Protein AF-A0A942DTR5-F1 (afdb_monomer)

Foldseek 3Di:
DDDDDDDDPPPPPPPPPPPPPPQDKDKAKAFWQDDDPFWTWGDRPNDTDIDTDDPPDDDDDDRDGRDIDMDIDGDDDPDDDDDDDDPDPPDD

pLDDT: mean 82.18, std 18.22, range [41.69, 98.44]

Radius of gyration: 27.4 Å; Cα contacts (8 Å, |Δi|>4): 91; chains: 1; bounding box: 80×79×32 Å

Sequence (92 aa):
MLRLVSTTLIALFISGSVFAAAEKTYQVTGPILEVTDSTIVVDKKGEKWEVSKDAASVVHGELKKGAKVTIKYKMVATDIEAKEEAPAKKKK

Secondary structure (DSSP, 8-state):
----------------------PPEEEEEEEEEEE-SSEEEEEETTEEEEEE--TT----S---TT-EEEEEEE---S---PPPPPP-----

Solvent-accessible surface area (backbone atoms only — not comparable to full-atom values): 6517 Å² total; per-residue (Å²): 135,94,81,89,83,87,82,84,84,78,80,80,78,79,79,74,79,78,76,67,77,80,75,68,72,47,74,52,61,24,33,25,70,44,77,58,90,50,35,42,30,25,38,52,92,87,39,84,45,78,42,82,46,57,96,84,59,84,77,84,80,84,93,44,71,65,44,76,46,74,48,76,46,70,87,74,86,89,78,85,85,85,77,82,76,75,78,78,78,78,81,126

Nearest PDB structures (foldseek):
  1eif-assembly1_A  TM=6.070E-01  e=5.848E-01  Methanocaldococcus jannaschii
  1iz6-assembly3_C  TM=7.342E-01  e=8.479E-01  Pyrococcus horikoshii OT3
  2yty-assembly1_A  TM=5.574E-01  e=2.283E+00  Homo sapiens
  8wa1-assembly1_B  TM=4.801E-01  e=9.596E-01  Nicotiana tabacum
  3d31-assembly1_A  TM=6.376E-01  e=6.956E+00  unclassified

Mean predicted aligned error: 13.07 Å

Structure (mmCIF, N/CA/C/O backbone):
data_AF-A0A942DTR5-F1
#
_entry.id   AF-A0A942DTR5-F1
#
loop_
_atom_site.group_P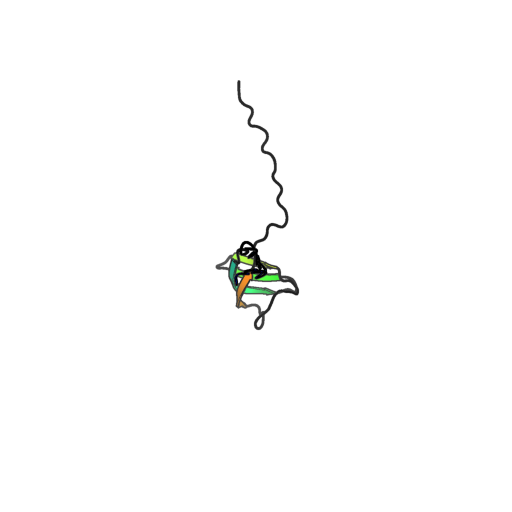DB
_atom_site.id
_atom_site.type_symbol
_atom_site.label_atom_id
_atom_site.label_alt_id
_atom_site.label_comp_id
_atom_site.label_asym_id
_atom_site.label_entity_id
_atom_site.label_seq_id
_atom_site.pdbx_PDB_ins_code
_atom_site.Cartn_x
_atom_site.Cartn_y
_atom_site.Cartn_z
_atom_site.occupancy
_atom_site.B_iso_or_equiv
_atom_site.auth_seq_id
_atom_site.auth_comp_id
_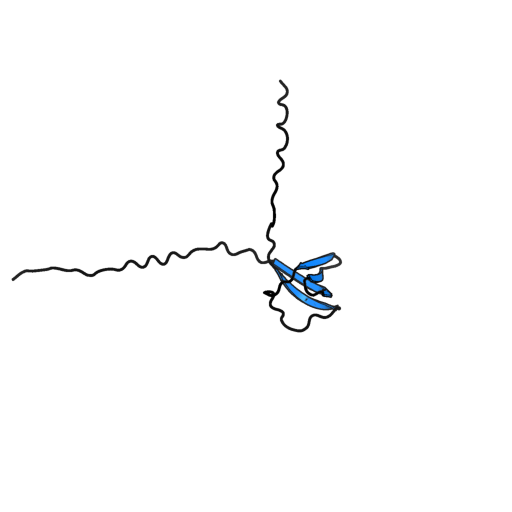atom_site.auth_asym_id
_atom_site.auth_atom_id
_atom_site.pdbx_PDB_model_num
ATOM 1 N N . MET A 1 1 ? 67.811 -38.540 -8.075 1.00 41.69 1 MET A N 1
ATOM 2 C CA . MET A 1 1 ? 67.646 -38.067 -9.464 1.00 41.69 1 MET A CA 1
ATOM 3 C C . MET A 1 1 ? 66.431 -37.159 -9.494 1.00 41.69 1 MET A C 1
ATOM 5 O O . MET A 1 1 ? 65.343 -37.575 -9.131 1.00 41.69 1 MET A O 1
ATOM 9 N N . LEU A 1 2 ? 66.686 -35.893 -9.787 1.00 43.62 2 LEU A N 1
ATOM 10 C CA . LEU A 1 2 ? 65.746 -34.790 -9.931 1.00 43.62 2 LEU A CA 1
ATOM 11 C C . LEU A 1 2 ? 64.702 -35.090 -11.022 1.00 43.62 2 LEU A C 1
ATOM 13 O O . LEU A 1 2 ? 65.109 -35.488 -12.113 1.00 43.62 2 LEU A O 1
ATOM 17 N N . ARG A 1 3 ? 63.409 -34.841 -10.752 1.00 42.03 3 ARG A N 1
ATOM 18 C CA . ARG A 1 3 ? 62.477 -34.149 -11.673 1.00 42.03 3 ARG A CA 1
ATOM 19 C C . ARG A 1 3 ? 61.100 -33.890 -11.044 1.00 42.03 3 ARG A C 1
ATOM 21 O O . ARG A 1 3 ? 60.228 -34.742 -10.970 1.00 42.03 3 ARG A O 1
ATOM 28 N N . LEU A 1 4 ? 60.984 -32.642 -10.613 1.00 50.38 4 LEU A N 1
ATOM 29 C CA . LEU A 1 4 ? 59.801 -31.814 -10.427 1.00 50.38 4 LEU A CA 1
ATOM 30 C C . LEU A 1 4 ? 58.991 -31.731 -11.737 1.00 50.38 4 LEU A C 1
ATOM 32 O O . LEU A 1 4 ? 59.599 -31.352 -12.730 1.00 50.38 4 LEU A O 1
ATOM 36 N N . VAL A 1 5 ? 57.674 -31.979 -11.739 1.00 52.91 5 VAL A N 1
ATOM 37 C CA . VAL A 1 5 ? 56.700 -31.154 -12.492 1.00 52.91 5 VAL A CA 1
ATOM 38 C C . VAL A 1 5 ? 55.350 -31.201 -11.769 1.00 52.91 5 VAL A C 1
ATOM 40 O O . VAL A 1 5 ? 54.652 -32.208 -11.749 1.00 52.91 5 VAL A O 1
ATOM 43 N N . SER A 1 6 ? 55.036 -30.074 -11.143 1.00 56.47 6 SER A N 1
ATOM 44 C CA . SER A 1 6 ? 53.762 -29.721 -10.528 1.00 56.47 6 SER A CA 1
ATOM 45 C C . SER A 1 6 ? 52.772 -29.286 -11.610 1.00 56.47 6 SER A C 1
ATOM 47 O O . SER A 1 6 ? 53.141 -28.513 -12.493 1.00 56.47 6 SER A O 1
ATOM 49 N N . THR A 1 7 ? 51.514 -29.724 -11.549 1.00 54.34 7 THR A N 1
ATOM 50 C CA . THR A 1 7 ? 50.408 -29.025 -12.230 1.00 54.34 7 THR A CA 1
ATOM 51 C C . THR A 1 7 ? 49.124 -29.188 -11.419 1.00 54.34 7 THR A C 1
ATOM 53 O O . THR A 1 7 ? 48.239 -29.972 -11.747 1.00 54.34 7 THR A O 1
ATOM 56 N N . THR A 1 8 ? 49.032 -28.447 -10.315 1.00 56.81 8 THR A N 1
ATOM 57 C CA . THR A 1 8 ? 47.770 -28.226 -9.600 1.00 56.81 8 THR A CA 1
ATOM 58 C C . THR A 1 8 ? 46.949 -27.202 -10.384 1.00 56.81 8 THR A C 1
ATOM 60 O O . THR A 1 8 ? 47.274 -26.015 -10.385 1.00 56.81 8 THR A O 1
ATOM 63 N N . LEU A 1 9 ? 45.895 -27.647 -11.069 1.00 60.84 9 LEU A N 1
ATOM 64 C CA . LEU A 1 9 ? 44.919 -26.766 -11.712 1.00 60.84 9 LEU A CA 1
ATOM 65 C C . LEU A 1 9 ? 44.013 -26.152 -10.631 1.00 60.84 9 LEU A C 1
ATOM 67 O O . LEU A 1 9 ? 43.074 -26.788 -10.160 1.00 60.84 9 LEU A O 1
ATOM 71 N N . ILE A 1 10 ? 44.310 -24.921 -10.213 1.00 60.28 10 ILE A N 1
ATOM 72 C CA . ILE A 1 10 ? 43.432 -24.140 -9.333 1.00 60.28 10 ILE A CA 1
ATOM 73 C C . ILE A 1 10 ? 42.321 -23.545 -10.204 1.00 60.28 10 ILE A C 1
ATOM 75 O O . ILE A 1 10 ? 42.530 -22.560 -10.909 1.00 60.28 10 ILE A O 1
ATOM 79 N N . ALA A 1 11 ? 41.136 -24.156 -10.172 1.00 63.19 11 ALA A N 1
ATOM 80 C CA . ALA A 1 11 ? 39.929 -23.558 -10.731 1.00 63.19 11 ALA A CA 1
ATOM 81 C C . ALA A 1 11 ? 39.499 -22.391 -9.830 1.00 63.19 11 ALA A C 1
ATOM 83 O O . ALA A 1 11 ? 38.960 -22.586 -8.740 1.00 63.19 11 ALA A O 1
ATOM 84 N N . LEU A 1 12 ? 39.781 -21.166 -10.272 1.00 60.66 12 LEU A N 1
ATOM 85 C CA . LEU A 1 12 ? 39.367 -19.945 -9.594 1.00 60.66 12 LEU A CA 1
ATOM 86 C C . LEU A 1 12 ? 37.854 -19.754 -9.800 1.00 60.66 12 LEU A C 1
ATOM 88 O O . LEU A 1 12 ? 37.417 -19.185 -10.798 1.00 60.66 12 LEU A O 1
ATOM 92 N N . PHE A 1 13 ? 37.044 -20.258 -8.867 1.00 58.22 13 PHE A N 1
ATOM 93 C CA . PHE A 1 13 ? 35.624 -19.917 -8.780 1.00 58.22 13 PHE A CA 1
ATOM 94 C C . PHE A 1 13 ? 35.497 -18.443 -8.384 1.00 58.22 13 PHE A C 1
ATOM 96 O O . PHE A 1 13 ? 35.555 -18.090 -7.207 1.00 58.22 13 PHE A O 1
ATOM 103 N N . ILE A 1 14 ? 35.319 -17.569 -9.372 1.00 62.91 14 ILE A N 1
ATOM 104 C CA . ILE A 1 14 ? 34.858 -16.202 -9.128 1.00 62.91 14 ILE A CA 1
ATOM 105 C C . ILE A 1 14 ? 33.344 -16.281 -8.931 1.00 62.91 14 ILE A C 1
ATOM 107 O O . ILE A 1 14 ? 32.559 -16.039 -9.845 1.00 62.91 14 ILE A O 1
ATOM 111 N N . SER A 1 15 ? 32.925 -16.651 -7.721 1.00 63.34 15 SER A N 1
ATOM 112 C CA . SER A 1 15 ? 31.559 -16.412 -7.259 1.00 63.34 15 SER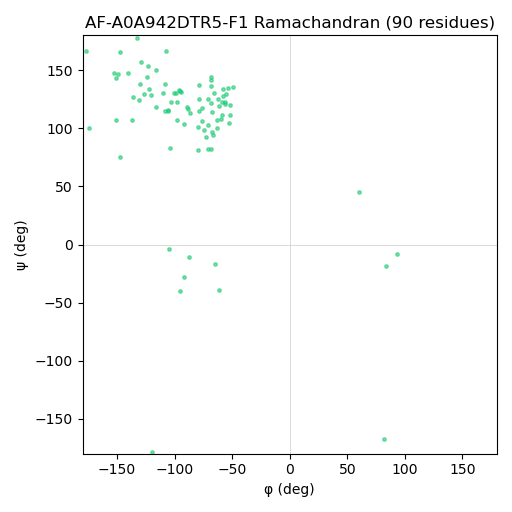 A CA 1
ATOM 113 C C . SER A 1 15 ? 31.418 -14.913 -7.019 1.00 63.34 15 SER A C 1
ATOM 115 O O . SER A 1 15 ? 31.609 -14.421 -5.909 1.00 63.34 15 SER A O 1
ATOM 117 N N . GLY A 1 16 ? 31.171 -14.163 -8.091 1.00 60.06 16 GLY A N 1
ATOM 118 C CA . GLY A 1 16 ? 30.814 -12.757 -7.994 1.00 60.06 16 GLY A CA 1
ATOM 119 C C . GLY A 1 16 ? 29.490 -12.643 -7.252 1.00 60.06 16 GLY A C 1
ATOM 120 O O . GLY A 1 16 ? 28.442 -12.982 -7.797 1.00 60.06 16 GLY A O 1
ATOM 121 N N . SER A 1 17 ? 29.527 -12.179 -6.005 1.00 60.28 17 SER A N 1
ATOM 122 C CA . SER A 1 17 ? 28.325 -11.739 -5.309 1.00 60.28 17 SER A CA 1
ATOM 123 C C . SER A 1 17 ? 27.775 -10.539 -6.071 1.00 60.28 17 SER A C 1
ATOM 125 O O . SER A 1 17 ? 28.286 -9.425 -5.945 1.00 60.28 17 SER A O 1
ATOM 127 N N . VAL A 1 18 ? 26.751 -10.760 -6.893 1.00 59.78 18 VAL A N 1
ATOM 128 C CA . VAL A 1 18 ? 25.936 -9.670 -7.424 1.00 59.78 18 VAL A CA 1
ATOM 129 C 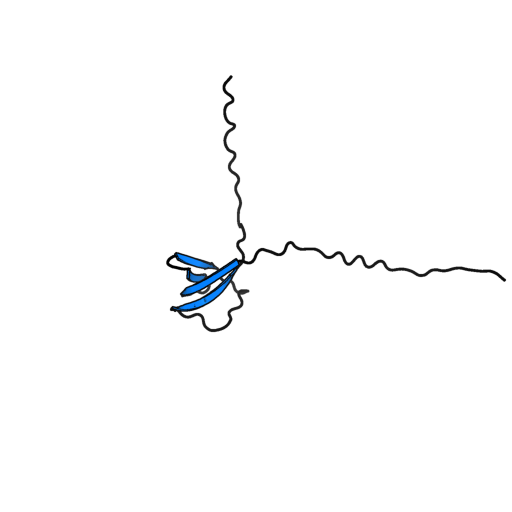C . VAL A 1 18 ? 25.212 -9.080 -6.221 1.00 59.78 18 VAL A C 1
ATOM 131 O O . VAL A 1 18 ? 24.179 -9.587 -5.788 1.00 59.78 18 VAL A O 1
ATOM 134 N N . PHE A 1 19 ? 25.787 -8.035 -5.627 1.00 54.62 19 PHE A N 1
ATOM 135 C CA . PHE A 1 19 ? 25.080 -7.197 -4.672 1.00 54.62 19 PHE A CA 1
ATOM 136 C C . PHE A 1 19 ? 24.011 -6.433 -5.453 1.00 54.62 19 PHE A C 1
ATOM 138 O O . PHE A 1 19 ? 24.210 -5.295 -5.871 1.00 54.62 19 PHE A O 1
ATOM 145 N N . ALA A 1 20 ? 22.874 -7.087 -5.691 1.00 57.62 20 ALA A N 1
ATOM 146 C CA . ALA A 1 20 ? 21.650 -6.383 -6.018 1.00 57.62 20 ALA A CA 1
ATOM 147 C C . ALA A 1 20 ? 21.395 -5.408 -4.863 1.00 57.62 20 ALA A C 1
ATOM 149 O O . ALA A 1 20 ? 21.355 -5.820 -3.700 1.00 57.62 20 ALA A O 1
ATOM 150 N N . ALA A 1 21 ? 21.297 -4.113 -5.165 1.00 61.66 21 ALA A N 1
ATOM 151 C CA . ALA A 1 21 ? 20.909 -3.122 -4.174 1.00 61.66 21 ALA A CA 1
ATOM 152 C C . ALA A 1 21 ? 19.614 -3.609 -3.514 1.00 61.66 21 ALA A C 1
ATOM 154 O O . ALA A 1 21 ? 18.628 -3.856 -4.207 1.00 61.66 21 ALA A O 1
ATOM 155 N N . ALA A 1 22 ? 19.632 -3.814 -2.194 1.00 64.50 22 ALA A N 1
ATOM 156 C CA . ALA A 1 22 ? 18.450 -4.266 -1.479 1.00 64.50 22 ALA A CA 1
ATOM 157 C C . ALA A 1 22 ? 17.341 -3.230 -1.695 1.00 64.50 22 ALA A C 1
ATOM 159 O O . ALA A 1 22 ? 17.451 -2.087 -1.245 1.00 64.50 22 ALA A O 1
ATOM 160 N N . GLU A 1 23 ? 16.302 -3.611 -2.438 1.00 73.50 23 GLU A N 1
ATOM 161 C CA . GLU A 1 23 ? 15.175 -2.727 -2.708 1.00 73.50 23 GLU A CA 1
ATOM 162 C C . GLU A 1 23 ? 14.564 -2.284 -1.380 1.00 73.50 23 GLU A C 1
ATOM 164 O O . GLU A 1 23 ? 14.253 -3.107 -0.513 1.00 73.50 23 GLU A O 1
ATOM 169 N N . LYS A 1 24 ? 14.414 -0.968 -1.199 1.00 84.75 24 LYS A N 1
ATOM 170 C CA . LYS A 1 24 ? 13.850 -0.418 0.033 1.00 84.75 24 LYS A CA 1
ATOM 171 C C . LYS A 1 24 ? 12.421 -0.923 0.197 1.00 84.75 24 LYS A C 1
ATOM 173 O O . LYS A 1 24 ? 11.547 -0.651 -0.624 1.00 84.75 24 LYS A O 1
ATOM 178 N N . THR A 1 25 ? 12.189 -1.639 1.289 1.00 90.81 25 THR A N 1
ATOM 179 C CA . THR A 1 25 ? 10.858 -2.074 1.699 1.00 90.81 25 THR A CA 1
ATOM 180 C C . THR A 1 25 ? 10.289 -1.103 2.718 1.00 90.81 25 THR A C 1
ATOM 182 O O . THR A 1 25 ? 10.946 -0.768 3.706 1.00 90.81 25 THR A O 1
ATOM 185 N N . TYR A 1 26 ? 9.047 -0.703 2.503 1.00 93.88 26 TYR A N 1
ATOM 186 C CA . TYR A 1 26 ? 8.271 0.155 3.382 1.00 93.88 26 TYR A CA 1
ATOM 187 C C . TYR A 1 26 ? 7.192 -0.664 4.081 1.00 93.88 26 TYR A C 1
ATOM 189 O O . TYR A 1 26 ? 6.899 -1.801 3.702 1.00 93.88 26 TYR A O 1
ATOM 197 N N . GLN A 1 27 ? 6.58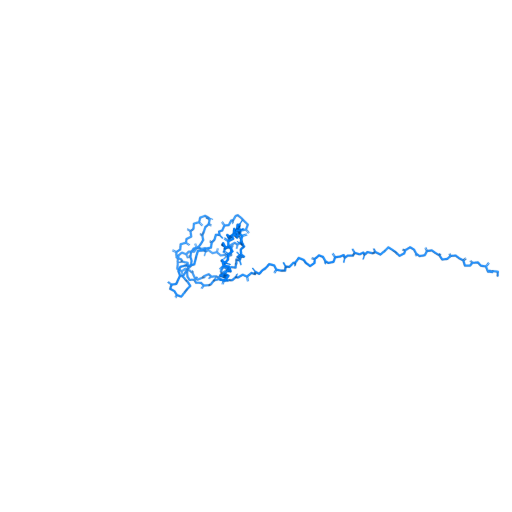9 -0.075 5.110 1.00 96.44 27 GLN A N 1
ATOM 198 C CA . GLN A 1 27 ? 5.439 -0.667 5.771 1.00 96.44 27 GLN A CA 1
ATOM 199 C C . GLN A 1 27 ? 4.405 0.384 6.149 1.00 96.44 27 GLN A C 1
ATOM 201 O O . GLN A 1 27 ? 4.742 1.522 6.487 1.00 96.44 27 GLN A O 1
ATOM 206 N N . VAL A 1 28 ? 3.144 -0.025 6.125 1.00 97.56 28 VAL A N 1
ATOM 207 C CA . VAL A 1 28 ? 2.029 0.733 6.685 1.00 97.56 28 VAL A CA 1
ATOM 208 C C . VAL A 1 28 ? 1.209 -0.183 7.583 1.00 97.56 28 VAL A C 1
ATOM 210 O O . VAL A 1 28 ? 0.974 -1.339 7.245 1.00 97.56 28 VAL A O 1
ATOM 213 N N . THR A 1 29 ? 0.793 0.327 8.740 1.00 98.19 29 THR A N 1
ATOM 214 C CA . THR A 1 29 ? -0.024 -0.413 9.704 1.00 98.19 29 THR A CA 1
ATOM 215 C C . THR A 1 29 ? -1.260 0.396 10.048 1.00 98.19 29 THR A C 1
ATOM 217 O O . THR A 1 29 ? -1.138 1.559 10.434 1.00 98.19 29 THR A O 1
ATOM 220 N N . GLY A 1 30 ? -2.428 -0.231 9.967 1.00 98.19 30 GLY A N 1
ATOM 221 C CA . GLY A 1 30 ? -3.708 0.429 10.200 1.00 98.19 30 GLY A CA 1
ATOM 222 C C . GLY A 1 30 ? -4.886 -0.540 10.120 1.00 98.19 30 GLY A C 1
ATOM 223 O O . GLY A 1 30 ? -4.702 -1.678 9.675 1.00 98.19 30 GLY A O 1
ATOM 224 N N . PRO A 1 31 ? -6.087 -0.143 10.576 1.00 98.31 31 PRO A N 1
ATOM 225 C CA . PRO A 1 31 ? -7.296 -0.894 10.288 1.00 98.31 31 PRO A CA 1
ATOM 226 C C . PRO A 1 31 ? -7.637 -0.807 8.796 1.00 98.31 31 PRO A C 1
ATOM 228 O O . PRO A 1 31 ? -7.485 0.243 8.170 1.00 98.31 31 PRO A O 1
ATOM 231 N N . ILE A 1 32 ? -8.109 -1.915 8.232 1.00 98.25 32 ILE A N 1
ATOM 232 C CA . ILE A 1 32 ? -8.592 -1.988 6.853 1.00 98.25 32 ILE A CA 1
ATOM 233 C C . ILE A 1 32 ? -9.855 -1.137 6.706 1.00 98.25 32 ILE A C 1
ATOM 235 O O . ILE A 1 32 ? -10.823 -1.302 7.451 1.00 98.25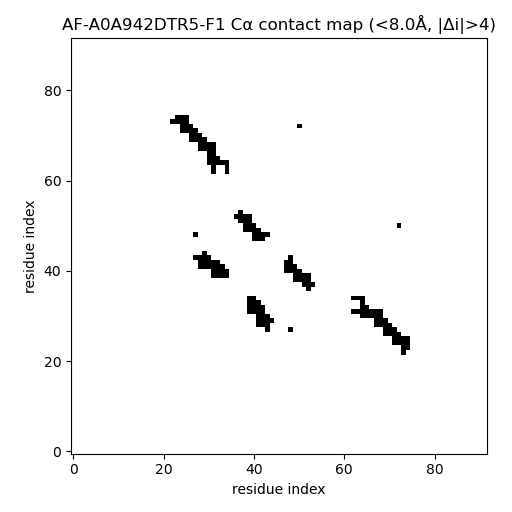 32 ILE A O 1
ATOM 239 N N . LEU A 1 33 ? -9.873 -0.282 5.693 1.00 98.31 33 LEU A N 1
ATOM 240 C CA . LEU A 1 33 ? -11.050 0.473 5.274 1.00 98.31 33 LEU A CA 1
ATOM 241 C C . LEU A 1 33 ? -11.785 -0.228 4.129 1.00 98.31 33 LEU A C 1
ATOM 243 O O . LEU A 1 33 ? -13.018 -0.282 4.141 1.00 98.31 33 LEU A O 1
ATOM 247 N N . GLU A 1 34 ? -11.027 -0.787 3.185 1.00 97.81 34 GLU A N 1
ATOM 248 C CA . GLU A 1 34 ? -11.528 -1.427 1.969 1.00 97.81 34 GLU A CA 1
ATOM 249 C C . GLU A 1 34 ? -10.550 -2.500 1.470 1.00 97.81 34 GLU A C 1
ATOM 251 O O . G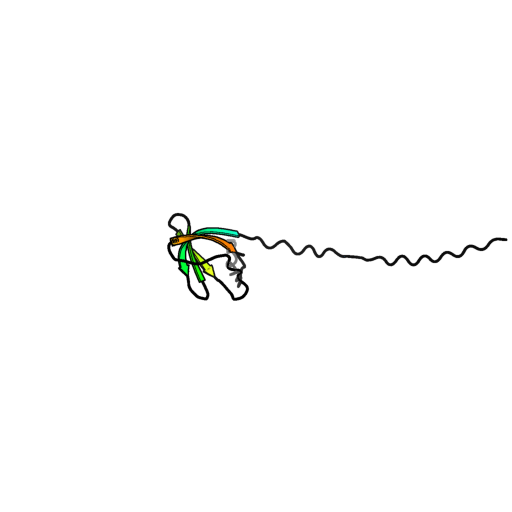LU A 1 34 ? -9.335 -2.373 1.638 1.00 97.81 34 GLU A O 1
ATOM 256 N N . VAL A 1 35 ? -11.089 -3.561 0.866 1.00 96.50 35 VAL A N 1
ATOM 257 C CA . VAL A 1 35 ? -10.322 -4.615 0.191 1.00 96.50 35 VAL A CA 1
ATOM 258 C C . VAL A 1 35 ? -11.014 -4.925 -1.124 1.00 96.50 35 VAL A C 1
ATOM 260 O O . VAL A 1 35 ? -12.204 -5.238 -1.132 1.00 96.50 35 VAL A O 1
ATOM 263 N N . THR A 1 36 ? -10.254 -4.883 -2.209 1.00 94.94 36 THR A N 1
ATOM 264 C CA . THR A 1 36 ? -10.652 -5.373 -3.528 1.00 94.94 36 THR A CA 1
ATOM 265 C C . THR A 1 36 ? -9.687 -6.472 -3.974 1.00 94.94 36 THR A C 1
ATOM 267 O O . THR A 1 36 ? -8.738 -6.837 -3.258 1.00 94.94 36 THR A O 1
ATOM 270 N N . ASP A 1 37 ? -9.901 -7.004 -5.174 1.00 92.69 37 ASP A N 1
ATOM 271 C CA . ASP A 1 37 ? -8.997 -7.991 -5.763 1.00 92.69 37 ASP A CA 1
ATOM 272 C C . ASP A 1 37 ? -7.588 -7.409 -5.962 1.00 92.69 37 ASP A C 1
ATOM 274 O O . ASP A 1 37 ? -6.599 -8.067 -5.634 1.00 92.69 37 ASP A O 1
ATOM 278 N N . SER A 1 38 ? -7.497 -6.143 -6.382 1.00 95.31 38 SER A N 1
ATOM 279 C CA . SER A 1 38 ? -6.245 -5.466 -6.742 1.00 95.31 38 SER A CA 1
ATOM 280 C C . SER A 1 38 ? -5.727 -4.467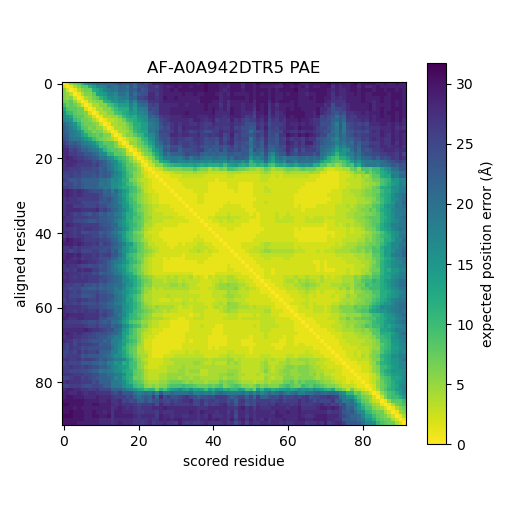 -5.709 1.00 95.31 38 SER A C 1
ATOM 282 O O . SER A 1 38 ? -4.667 -3.888 -5.929 1.00 95.31 38 SER A O 1
ATOM 284 N N . THR A 1 39 ? -6.445 -4.210 -4.613 1.00 96.50 39 THR A N 1
ATOM 285 C CA . THR A 1 39 ? -6.105 -3.106 -3.702 1.00 96.50 39 THR A CA 1
ATOM 286 C C . THR A 1 39 ? -6.495 -3.407 -2.250 1.00 96.50 39 THR A C 1
ATOM 288 O O . THR A 1 39 ? -7.504 -4.062 -1.982 1.00 96.50 39 THR A O 1
ATOM 291 N N . ILE A 1 40 ? -5.711 -2.912 -1.287 1.00 97.56 40 ILE A N 1
ATOM 292 C CA . ILE A 1 40 ? -6.121 -2.751 0.119 1.00 97.56 40 ILE A CA 1
ATOM 293 C C . ILE A 1 40 ? -5.975 -1.281 0.501 1.00 97.56 40 ILE A C 1
ATOM 295 O O . ILE A 1 40 ? -4.927 -0.679 0.267 1.00 97.56 40 ILE A O 1
ATOM 299 N N . VAL A 1 41 ? -6.991 -0.731 1.161 1.00 98.25 41 VAL A N 1
ATOM 300 C CA . VAL A 1 41 ? -6.939 0.605 1.765 1.00 98.25 41 VAL A CA 1
ATOM 301 C C . VAL A 1 41 ? -6.926 0.466 3.282 1.00 98.25 41 VAL A C 1
ATOM 303 O O . VAL A 1 41 ? -7.772 -0.229 3.851 1.00 98.25 41 VAL A O 1
ATOM 306 N N . VAL A 1 42 ? -5.997 1.144 3.954 1.00 98.44 42 VAL A N 1
ATOM 307 C CA . VAL A 1 42 ? -5.903 1.188 5.423 1.00 98.44 42 VAL A CA 1
ATOM 308 C C . VAL A 1 42 ? -5.961 2.616 5.946 1.00 98.44 42 VAL A C 1
ATOM 310 O O . VAL A 1 42 ? -5.574 3.556 5.258 1.00 98.44 42 VAL A O 1
ATOM 313 N N . ASP A 1 43 ? -6.416 2.780 7.184 1.00 98.25 43 ASP A N 1
ATOM 314 C CA . ASP A 1 43 ? -6.315 4.047 7.906 1.00 98.25 43 ASP A CA 1
ATOM 315 C C . ASP A 1 43 ? -4.963 4.135 8.627 1.00 98.25 43 ASP A C 1
ATOM 317 O O . ASP A 1 43 ? -4.682 3.408 9.585 1.00 98.25 43 ASP A O 1
ATOM 321 N N . LYS A 1 44 ? -4.120 5.062 8.189 1.00 96.75 44 LYS A N 1
ATOM 322 C CA . LYS A 1 44 ? -2.869 5.409 8.849 1.00 96.75 44 LYS A CA 1
ATOM 323 C C . LYS A 1 44 ? -3.038 6.738 9.587 1.00 96.75 44 LYS A C 1
ATOM 325 O O . LYS A 1 44 ? -2.614 7.783 9.108 1.00 96.75 44 LYS A O 1
ATOM 330 N N . LYS A 1 45 ? -3.587 6.685 10.804 1.00 95.88 45 LYS A N 1
ATOM 331 C CA . LYS A 1 45 ? -3.748 7.850 11.705 1.00 95.88 45 LYS A CA 1
ATOM 332 C C . LYS A 1 45 ? -4.613 8.980 11.110 1.00 95.88 45 LYS A C 1
ATOM 334 O O . LYS A 1 45 ? -4.264 10.151 11.219 1.00 95.88 45 LYS A O 1
ATOM 339 N N . GLY A 1 46 ? -5.739 8.627 10.506 1.00 96.12 46 GLY A N 1
ATOM 340 C CA . GLY A 1 46 ? -6.686 9.526 9.847 1.00 96.12 46 GLY A CA 1
ATOM 341 C C . GLY A 1 46 ? -6.437 9.699 8.347 1.00 96.12 46 GLY A C 1
ATOM 342 O O . GLY A 1 46 ? -7.271 10.283 7.660 1.00 96.12 46 GLY A O 1
ATOM 343 N N . GLU A 1 47 ? -5.324 9.183 7.820 1.00 97.50 47 GLU A N 1
ATOM 344 C CA . GLU A 1 47 ? -4.990 9.239 6.397 1.00 97.50 47 GLU A CA 1
ATOM 345 C C . GLU A 1 47 ? -5.309 7.906 5.711 1.00 97.50 47 GLU A C 1
ATOM 347 O O . GLU A 1 47 ? -4.904 6.840 6.178 1.00 97.50 47 GLU A O 1
ATOM 352 N N . LYS A 1 48 ? -6.019 7.954 4.580 1.00 97.81 48 LYS A N 1
ATOM 353 C CA . LYS A 1 48 ? -6.277 6.763 3.763 1.00 97.81 48 LYS A CA 1
ATOM 354 C C . LYS A 1 48 ? -5.018 6.403 2.985 1.00 97.81 48 LYS A C 1
ATOM 356 O O . LYS A 1 48 ? -4.578 7.174 2.140 1.00 97.81 48 LYS A O 1
ATOM 361 N N . TRP A 1 49 ? -4.474 5.224 3.251 1.00 98.00 49 TRP A N 1
ATOM 362 C CA . TRP A 1 49 ? -3.322 4.689 2.539 1.00 98.00 49 TRP A CA 1
ATOM 363 C C . TRP A 1 49 ? -3.761 3.544 1.637 1.00 98.00 49 TRP A C 1
ATOM 365 O O . TRP A 1 49 ? -4.208 2.506 2.126 1.00 98.00 49 TRP A O 1
ATOM 375 N N . GLU A 1 50 ? -3.636 3.739 0.331 1.00 97.62 50 GLU A N 1
ATOM 376 C CA . GLU A 1 50 ? -3.960 2.737 -0.679 1.00 97.62 50 GLU A CA 1
ATOM 377 C C . GLU A 1 50 ? -2.701 1.969 -1.090 1.00 97.62 50 GLU A C 1
ATOM 379 O O . GLU A 1 50 ? -1.653 2.566 -1.346 1.00 97.62 50 GLU A O 1
ATOM 384 N N . VAL A 1 51 ? -2.788 0.640 -1.125 1.00 96.56 51 VAL A N 1
ATOM 385 C CA . VAL A 1 51 ? -1.697 -0.232 -1.566 1.00 96.56 51 VAL A CA 1
ATOM 386 C C . VAL A 1 51 ? -2.231 -1.232 -2.581 1.00 96.56 51 VAL A C 1
ATOM 388 O O . VAL A 1 51 ? -3.170 -1.978 -2.293 1.00 96.56 51 VAL A O 1
ATOM 391 N N . SER A 1 52 ? -1.611 -1.265 -3.759 1.00 95.56 52 SER A N 1
ATOM 392 C CA . SER A 1 52 ? -1.927 -2.247 -4.792 1.00 95.56 52 SER A CA 1
ATOM 393 C C . SER A 1 52 ? -1.504 -3.656 -4.370 1.00 95.56 52 SER A C 1
ATOM 395 O O . SER A 1 52 ? -0.474 -3.859 -3.725 1.00 95.56 52 SER A O 1
ATOM 397 N N . LYS A 1 53 ? -2.316 -4.629 -4.766 1.00 93.25 53 LYS A N 1
ATOM 398 C CA . LYS A 1 53 ? -2.091 -6.065 -4.665 1.00 93.25 53 LYS A CA 1
ATOM 399 C C . LYS A 1 53 ? -2.009 -6.662 -6.057 1.00 93.25 53 LYS A C 1
ATOM 401 O O . LYS A 1 53 ? -2.705 -6.242 -6.978 1.00 93.25 53 LYS A O 1
ATOM 406 N N . ASP A 1 54 ? -1.239 -7.726 -6.147 1.00 91.06 54 ASP A N 1
ATOM 407 C CA . ASP A 1 54 ? -1.156 -8.590 -7.313 1.00 91.06 54 ASP A CA 1
ATOM 408 C C . ASP A 1 54 ? -1.257 -10.066 -6.895 1.00 91.06 54 ASP A C 1
ATOM 410 O O . ASP A 1 54 ? -1.340 -10.399 -5.710 1.00 91.06 54 ASP A O 1
ATOM 414 N N . ALA A 1 55 ? -1.238 -10.972 -7.873 1.00 90.75 55 ALA A N 1
ATOM 415 C CA . ALA A 1 55 ? -1.286 -12.413 -7.623 1.00 90.75 55 ALA A CA 1
ATOM 416 C C . ALA A 1 55 ? -0.053 -12.951 -6.863 1.00 90.75 55 ALA A C 1
ATOM 418 O O . ALA A 1 55 ? -0.106 -14.056 -6.326 1.00 90.75 55 ALA A O 1
ATOM 419 N N . ALA A 1 56 ? 1.049 -12.194 -6.813 1.00 90.81 56 ALA A N 1
ATOM 420 C CA . ALA A 1 56 ? 2.260 -12.554 -6.076 1.00 90.81 56 ALA A CA 1
ATOM 421 C C . ALA A 1 56 ? 2.217 -12.096 -4.605 1.00 90.81 56 ALA A C 1
ATOM 423 O O . ALA A 1 56 ? 3.057 -12.501 -3.797 1.00 90.81 56 ALA A O 1
ATOM 424 N N . SER A 1 57 ? 1.242 -11.262 -4.241 1.00 93.12 57 SER A N 1
ATOM 425 C CA . SER A 1 57 ? 1.073 -10.735 -2.894 1.00 93.12 57 SER A CA 1
ATOM 426 C C . SER A 1 57 ? 0.690 -11.852 -1.925 1.00 93.12 57 SER A C 1
ATOM 428 O O . SER A 1 57 ? -0.398 -12.422 -1.988 1.00 93.12 57 SER A O 1
ATOM 430 N N . VAL A 1 58 ? 1.584 -12.155 -0.985 1.00 94.12 58 VAL A N 1
ATOM 431 C CA . VAL A 1 58 ? 1.341 -13.184 0.030 1.00 94.12 58 VAL A CA 1
ATOM 432 C C . VAL A 1 58 ? 0.440 -12.622 1.128 1.00 94.12 58 VAL A C 1
ATOM 434 O O . VAL A 1 58 ? 0.827 -11.716 1.868 1.00 94.12 58 VAL A O 1
ATOM 437 N N . VAL A 1 59 ? -0.766 -13.176 1.248 1.00 94.12 59 VAL A N 1
ATOM 438 C CA . VAL A 1 59 ? -1.736 -12.797 2.281 1.00 94.12 59 VAL A CA 1
ATOM 439 C C . VAL A 1 59 ? -1.660 -13.785 3.438 1.00 94.12 59 VAL A C 1
ATOM 441 O O . VAL A 1 59 ? -1.860 -14.986 3.269 1.00 94.12 59 VAL A O 1
ATOM 444 N N . HIS A 1 60 ? -1.391 -13.268 4.634 1.00 94.81 60 HIS A N 1
ATOM 445 C CA . HIS A 1 60 ? -1.412 -14.047 5.866 1.00 94.81 60 HIS A CA 1
ATOM 446 C C . HIS A 1 60 ? -2.659 -13.693 6.676 1.00 94.81 60 HIS A C 1
ATOM 448 O O . HIS A 1 60 ? -2.792 -12.568 7.156 1.00 94.81 60 HIS A O 1
ATOM 454 N N . GLY A 1 61 ? -3.548 -14.669 6.856 1.00 93.44 61 GLY A N 1
ATOM 455 C CA . GLY A 1 61 ? -4.808 -14.481 7.570 1.00 93.44 61 GLY A CA 1
ATOM 456 C C . GLY A 1 61 ? -5.907 -13.865 6.705 1.00 93.44 61 GLY A C 1
ATOM 457 O O . GLY A 1 61 ? -5.819 -13.820 5.481 1.00 93.44 61 GLY A O 1
ATOM 458 N N . GLU A 1 62 ? -6.976 -13.425 7.361 1.00 92.31 62 GLU A N 1
ATOM 459 C CA . GLU A 1 62 ? -8.186 -12.959 6.693 1.00 92.31 62 GLU A CA 1
ATOM 460 C C . GLU A 1 62 ? -8.227 -11.429 6.602 1.00 92.31 62 GLU A C 1
ATOM 462 O O . GLU A 1 62 ? -8.042 -10.723 7.597 1.00 92.31 62 GLU A O 1
ATOM 467 N N . LEU A 1 63 ? -8.498 -10.906 5.405 1.00 94.94 63 LEU A N 1
ATOM 468 C CA . LEU A 1 63 ? -8.610 -9.471 5.159 1.00 94.94 63 LEU A CA 1
ATOM 469 C C . LEU A 1 63 ? -10.067 -9.032 5.326 1.00 94.94 63 LEU A C 1
ATOM 471 O O . LEU A 1 63 ? -10.901 -9.258 4.453 1.00 94.94 63 LEU A O 1
ATOM 475 N N . LYS A 1 64 ? -10.374 -8.392 6.455 1.00 95.00 64 LYS A N 1
ATOM 476 C CA . LYS A 1 64 ? -11.712 -7.881 6.784 1.00 95.00 64 LYS A CA 1
ATOM 477 C C . LYS A 1 64 ? -11.661 -6.396 7.095 1.00 95.00 64 LYS A C 1
ATOM 479 O O . LYS A 1 64 ? -10.734 -5.934 7.755 1.00 95.00 64 LYS A O 1
ATOM 484 N N . LYS A 1 65 ? -12.700 -5.657 6.704 1.00 96.88 65 LYS A N 1
ATOM 485 C CA . LYS A 1 65 ? -12.877 -4.258 7.112 1.00 96.88 65 LYS A CA 1
ATOM 486 C C . LYS A 1 65 ? -12.815 -4.128 8.640 1.00 96.88 65 LYS A C 1
ATOM 488 O O . LYS A 1 65 ? -13.404 -4.930 9.359 1.00 96.88 65 LYS A O 1
ATOM 493 N N . GLY A 1 66 ? -12.079 -3.134 9.125 1.00 96.88 66 GLY A N 1
ATOM 494 C CA . GLY A 1 66 ? -11.820 -2.883 10.543 1.00 96.88 66 GLY A CA 1
ATOM 495 C C . GLY A 1 66 ? -10.666 -3.694 11.144 1.00 96.88 66 GLY A C 1
ATOM 496 O O . GLY A 1 66 ? -10.125 -3.287 12.171 1.00 96.88 66 GLY A O 1
ATOM 497 N N . ALA A 1 67 ? -10.236 -4.797 10.519 1.00 97.69 67 ALA A N 1
ATOM 498 C CA . ALA A 1 67 ? -9.114 -5.584 11.024 1.00 97.69 67 ALA A CA 1
ATOM 499 C C . ALA A 1 67 ? -7.802 -4.801 10.894 1.00 97.69 67 ALA A C 1
ATOM 501 O O . ALA A 1 67 ? -7.535 -4.183 9.863 1.00 97.69 67 ALA A O 1
ATOM 502 N N . LYS A 1 68 ? -6.968 -4.834 11.938 1.00 97.44 68 LYS A N 1
ATOM 503 C CA . LYS A 1 68 ? -5.650 -4.194 11.924 1.00 97.44 68 LYS A CA 1
ATOM 504 C C . LYS A 1 68 ? -4.657 -5.066 11.164 1.00 97.44 68 LYS A C 1
ATOM 506 O O . LYS A 1 68 ? -4.443 -6.216 11.537 1.00 97.44 68 LYS A O 1
ATOM 511 N N . VAL A 1 69 ? -4.010 -4.496 10.154 1.00 97.69 69 VAL A N 1
ATOM 512 C CA . VAL A 1 69 ? -2.999 -5.180 9.338 1.00 97.69 69 VAL A CA 1
ATOM 513 C C . VAL A 1 69 ? -1.720 -4.362 9.244 1.00 97.69 69 VAL A C 1
ATOM 515 O O . VAL A 1 69 ? -1.740 -3.145 9.416 1.00 97.69 69 VAL A O 1
ATOM 518 N N . THR A 1 70 ? -0.612 -5.041 8.952 1.00 97.62 70 THR A N 1
ATOM 519 C CA . THR A 1 70 ? 0.651 -4.423 8.538 1.00 97.62 70 THR A CA 1
ATOM 520 C C . THR A 1 70 ? 0.956 -4.881 7.122 1.00 97.62 70 THR A C 1
ATOM 522 O O . THR A 1 70 ? 1.141 -6.073 6.887 1.00 97.62 70 THR A O 1
ATOM 525 N N . ILE A 1 71 ? 1.025 -3.940 6.190 1.00 96.94 71 ILE A N 1
ATOM 526 C CA . ILE A 1 71 ? 1.307 -4.194 4.780 1.00 96.94 71 ILE A CA 1
ATOM 527 C C . ILE A 1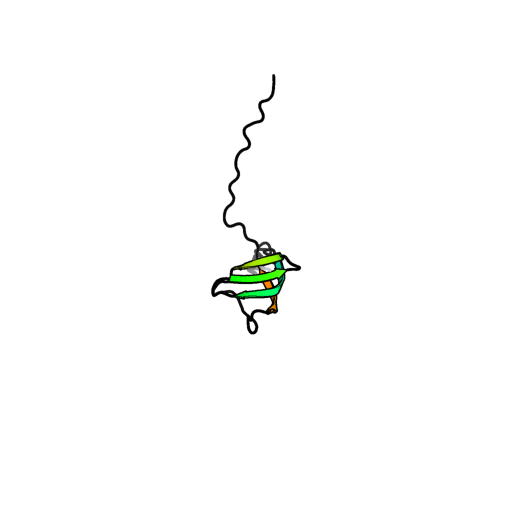 71 ? 2.755 -3.800 4.519 1.00 96.94 71 ILE A C 1
ATOM 529 O O . ILE A 1 71 ? 3.133 -2.654 4.768 1.00 96.94 71 ILE A O 1
ATOM 533 N N . LYS A 1 72 ? 3.563 -4.742 4.026 1.00 95.56 72 LYS A N 1
ATOM 534 C CA . LYS A 1 72 ? 4.914 -4.474 3.521 1.00 95.56 72 LYS A CA 1
ATOM 535 C C . LYS A 1 72 ? 4.835 -4.258 2.017 1.00 95.56 72 LYS A C 1
ATOM 537 O O . LYS A 1 72 ? 4.230 -5.070 1.327 1.00 95.56 72 LYS A O 1
ATOM 542 N N . TYR A 1 73 ? 5.442 -3.189 1.519 1.00 94.12 73 TYR A N 1
ATOM 543 C CA . TYR A 1 73 ? 5.367 -2.830 0.104 1.00 94.12 73 TYR A CA 1
ATOM 544 C C . TYR A 1 73 ? 6.654 -2.160 -0.375 1.00 94.12 73 TYR A C 1
ATOM 546 O O . TYR A 1 73 ? 7.494 -1.740 0.424 1.00 94.12 73 TYR A O 1
ATOM 554 N N . LYS A 1 74 ? 6.813 -2.069 -1.692 1.00 91.00 74 LYS A N 1
ATOM 555 C CA . LYS A 1 74 ? 7.904 -1.339 -2.342 1.00 91.00 74 LYS A CA 1
ATOM 556 C C . LYS A 1 74 ? 7.327 -0.081 -2.978 1.00 91.00 74 LYS A C 1
ATOM 558 O O . LYS A 1 74 ? 6.254 -0.133 -3.568 1.00 91.00 74 LYS A O 1
ATOM 563 N N . MET A 1 75 ? 8.034 1.038 -2.851 1.00 88.88 75 MET A N 1
ATOM 564 C CA . MET A 1 75 ? 7.722 2.255 -3.603 1.00 88.88 75 MET A CA 1
ATOM 565 C C . MET A 1 75 ? 8.652 2.304 -4.805 1.00 88.88 75 MET A C 1
ATOM 567 O O . MET A 1 75 ? 9.854 2.513 -4.642 1.00 88.88 75 MET A O 1
ATOM 571 N N . VAL A 1 76 ? 8.099 2.058 -5.989 1.00 86.31 76 VAL A N 1
ATOM 572 C CA . VAL A 1 76 ? 8.853 1.977 -7.243 1.00 86.31 76 VAL A CA 1
ATOM 573 C C . VAL A 1 76 ? 8.315 3.039 -8.191 1.00 86.31 76 VAL A C 1
ATOM 575 O O . VAL A 1 76 ? 7.107 3.127 -8.397 1.00 86.31 76 VAL A O 1
ATOM 578 N N . ALA A 1 77 ? 9.206 3.860 -8.746 1.00 90.25 77 ALA A N 1
ATOM 579 C CA . ALA A 1 77 ? 8.837 4.800 -9.795 1.00 90.25 77 ALA A CA 1
ATOM 580 C C . ALA A 1 77 ? 8.543 4.021 -11.083 1.00 90.25 77 ALA A C 1
ATOM 582 O O . ALA A 1 77 ? 9.377 3.234 -11.528 1.00 90.25 77 ALA A O 1
ATOM 583 N N . THR A 1 78 ? 7.362 4.227 -11.661 1.00 91.81 78 THR A N 1
ATOM 584 C CA . THR A 1 78 ? 6.950 3.567 -12.910 1.00 91.81 78 THR A CA 1
ATOM 585 C C . THR A 1 78 ? 7.284 4.390 -14.147 1.00 91.81 78 THR A C 1
ATOM 587 O O . THR A 1 78 ? 7.491 3.822 -15.211 1.00 91.81 78 THR A O 1
ATOM 590 N N . ASP A 1 79 ? 7.338 5.713 -14.005 1.00 94.00 79 ASP A N 1
ATOM 591 C CA . ASP A 1 79 ? 7.716 6.658 -15.051 1.00 94.00 79 ASP A CA 1
ATOM 592 C C . ASP A 1 79 ? 8.351 7.900 -14.408 1.00 94.00 79 ASP A C 1
ATOM 594 O O . ASP A 1 79 ? 7.954 8.306 -13.310 1.00 94.00 79 ASP A O 1
ATOM 598 N N . ILE A 1 80 ? 9.370 8.469 -15.052 1.00 92.75 80 ILE A N 1
ATOM 599 C CA . ILE A 1 80 ? 10.085 9.657 -14.569 1.00 92.75 80 ILE A CA 1
ATOM 600 C C . ILE A 1 80 ? 10.319 10.589 -15.756 1.00 92.75 80 ILE A C 1
ATOM 602 O O . ILE A 1 80 ? 11.194 10.347 -16.586 1.00 92.75 80 ILE A O 1
ATOM 606 N N . GLU A 1 81 ? 9.580 11.695 -15.791 1.00 93.06 81 GLU A N 1
ATOM 607 C CA . GLU A 1 81 ? 9.739 12.749 -16.791 1.00 93.06 81 GLU A CA 1
ATOM 608 C C . GLU A 1 81 ? 10.431 13.970 -16.166 1.00 93.06 81 GLU A C 1
ATOM 610 O O . GLU A 1 81 ? 9.884 14.636 -15.283 1.00 93.06 81 GLU A O 1
ATOM 615 N N . ALA A 1 82 ? 11.640 14.290 -16.633 1.00 92.12 82 ALA A N 1
ATOM 616 C CA . ALA A 1 82 ? 12.305 15.543 -16.297 1.00 92.12 82 ALA A CA 1
ATOM 617 C C . ALA A 1 82 ? 11.888 16.623 -17.303 1.00 92.12 82 ALA A C 1
ATOM 619 O O . ALA A 1 82 ? 12.194 16.525 -18.490 1.00 92.12 82 ALA A O 1
ATOM 620 N N . LYS A 1 83 ? 11.207 17.669 -16.832 1.00 88.81 83 LYS A N 1
ATOM 621 C CA . LYS A 1 83 ? 10.894 18.846 -17.651 1.00 88.81 83 LYS A CA 1
ATOM 622 C C . LYS A 1 83 ? 12.039 19.843 -17.508 1.00 88.81 83 LYS A C 1
ATOM 624 O O . LYS A 1 83 ? 12.315 20.284 -16.396 1.00 88.81 83 LYS A O 1
ATOM 629 N N . GLU A 1 84 ? 12.726 20.161 -18.608 1.00 82.00 84 GLU A N 1
ATOM 630 C CA . GLU A 1 84 ? 13.782 21.180 -18.607 1.00 82.00 84 GLU A CA 1
ATOM 631 C C . GLU A 1 84 ? 13.205 22.526 -18.142 1.00 82.00 84 GLU A C 1
ATOM 633 O O . GLU A 1 84 ? 12.265 23.058 -18.737 1.00 82.00 84 GLU A O 1
ATOM 638 N N . GLU A 1 85 ? 13.773 23.099 -17.078 1.00 70.44 85 GLU A N 1
ATOM 639 C CA . GLU A 1 85 ? 13.544 24.505 -16.762 1.00 70.44 85 GLU A CA 1
ATOM 640 C C . GLU A 1 85 ? 14.229 25.345 -17.843 1.00 70.44 85 GLU A C 1
ATOM 642 O O . GLU A 1 85 ? 15.433 25.216 -18.076 1.00 70.44 85 GLU A O 1
ATOM 647 N N . ALA A 1 86 ? 13.458 26.194 -18.531 1.00 68.12 86 ALA A N 1
ATOM 648 C CA . ALA A 1 86 ? 13.988 27.083 -19.560 1.00 68.12 86 ALA A CA 1
ATOM 649 C C . ALA A 1 86 ? 15.224 27.831 -19.022 1.00 68.12 86 ALA A C 1
ATOM 651 O O . ALA A 1 86 ? 15.175 28.338 -17.895 1.00 68.12 86 ALA A O 1
ATOM 652 N N . PRO A 1 87 ? 16.324 27.937 -19.794 1.00 61.88 87 PRO A N 1
ATOM 653 C CA . PRO A 1 87 ? 17.554 28.533 -19.299 1.00 61.88 87 PRO A CA 1
ATOM 654 C C . PRO A 1 87 ? 17.262 29.942 -18.787 1.00 61.88 87 PRO A C 1
ATOM 656 O O . PRO A 1 87 ? 16.774 30.799 -19.531 1.00 61.88 87 PRO A O 1
ATOM 659 N N . ALA A 1 88 ? 17.550 30.173 -17.502 1.00 60.94 88 ALA A N 1
ATOM 660 C CA . ALA A 1 88 ? 17.425 31.481 -16.884 1.00 60.94 88 ALA A CA 1
ATOM 661 C C . ALA A 1 88 ? 18.188 32.491 -17.750 1.00 60.94 88 ALA A C 1
ATOM 663 O O . ALA A 1 88 ? 19.415 32.421 -17.871 1.00 60.94 88 ALA A O 1
ATOM 664 N N . LYS A 1 89 ? 17.451 33.401 -18.403 1.00 55.97 89 LYS A N 1
ATOM 665 C CA . LYS A 1 89 ? 18.021 34.468 -19.231 1.00 55.97 89 LYS A CA 1
ATOM 666 C C . LYS A 1 89 ? 19.046 35.221 -18.387 1.00 55.97 89 LYS A C 1
ATOM 668 O O . LYS A 1 89 ? 18.672 36.010 -17.520 1.00 55.97 89 LYS A O 1
ATOM 673 N N . LYS A 1 90 ? 20.337 34.990 -18.644 1.00 53.91 90 LYS A N 1
ATOM 674 C CA . LYS A 1 90 ? 21.409 35.835 -18.117 1.00 53.91 90 LYS A CA 1
ATOM 675 C C . LYS A 1 90 ? 21.157 37.242 -18.655 1.00 53.91 90 LYS A C 1
ATOM 677 O O . LYS A 1 90 ? 21.284 37.475 -19.856 1.00 53.91 90 LYS A O 1
ATOM 682 N N . LYS A 1 91 ? 20.721 38.153 -17.780 1.00 49.06 91 LYS A N 1
ATOM 683 C CA . LYS A 1 91 ? 20.663 39.583 -18.090 1.00 49.06 91 LYS A CA 1
ATOM 684 C C . LYS A 1 91 ? 22.097 40.044 -18.361 1.00 49.06 91 LYS A C 1
ATOM 686 O O . LYS A 1 91 ? 22.983 39.762 -17.557 1.00 49.06 91 LYS A O 1
ATOM 691 N N . LYS A 1 92 ? 22.292 40.650 -19.529 1.00 48.22 92 LYS A N 1
ATOM 692 C CA . LYS A 1 92 ? 23.519 41.340 -19.922 1.00 48.22 92 LYS A CA 1
ATOM 693 C C . LYS A 1 92 ? 23.555 42.716 -19.268 1.00 48.22 92 LYS A C 1
ATOM 695 O O . LYS A 1 92 ? 22.451 43.280 -19.087 1.00 48.22 92 LYS A O 1
#